Protein AF-A0AAE1YST8-F1 (afdb_monomer_lite)

Foldseek 3Di:
DDDDDDDDDDDPDDDQPPPDDLVRLLVVLLVLLLVPPDDLVVSCVVCVSCLVVDDLVSLLSNLLDPSCLQRLPSNLSVLVSNQVSPPDDHSPPPDPRSLLSNLNSCVVVVVLVSNLVNLLRRCVRCPPPPPVLVCLLPPDPPDDHDDPSRLVSNLVSCVVSVNNVSSVSSCVSPVDD

Sequence (177 aa):
MSTTTATATATAGGNPPPLLNPTELVSTITTVLKSSNTTTSALHAALSPYLPHLTPPVIHSILSSPALHHQPSAVLVFLNWAHSQSTVKSFTPLPLPPLISLLSTLISHHKFDDAKSILQSQISAEHPHHQLHRHLLHPAPPLPPPSKALLNTCIFAYCRSGWPHLAAQIFQENEAP

Secondary structure (DSSP, 8-state):
--------------PPPP---HHHHHHHHHHHHHT--S-HHHHHHHHGGGGGG--HHHHHHHHT-GGGTT-HHHHHHHHHHHHHH-SS---PSPPHHHHHHHHHHHHHTT-HHHHHHHHHHHHHHHTTT-HHHHHHHS--TTSPPPPHHHHHHHHHHHHHTT-HHHHHHHHHHHS--

Radius of gyration: 21.26 Å; chains: 1; bounding box: 59×55×66 Å

pLDDT: mean 80.89, std 16.69, range [32.69, 94.88]

Structure (mmCIF, N/CA/C/O backbone):
data_AF-A0AAE1YST8-F1
#
_entry.id   AF-A0AAE1YST8-F1
#
loop_
_atom_site.group_PDB
_atom_site.id
_atom_site.type_symbol
_atom_site.label_atom_id
_atom_site.label_alt_id
_atom_site.label_comp_id
_atom_site.label_asym_id
_atom_site.label_entity_id
_atom_site.label_seq_id
_atom_site.pdbx_PDB_ins_code
_atom_site.Cartn_x
_atom_site.Cartn_y
_atom_site.Cartn_z
_atom_site.occupancy
_atom_site.B_iso_or_equiv
_atom_site.auth_seq_id
_atom_site.auth_comp_id
_atom_site.auth_asym_id
_atom_site.auth_atom_id
_atom_site.pdbx_PDB_model_num
ATOM 1 N N . MET A 1 1 ? -41.169 32.191 50.160 1.00 38.50 1 MET A N 1
ATOM 2 C CA . MET A 1 1 ? -41.027 33.173 49.063 1.00 38.50 1 MET A CA 1
ATOM 3 C C . MET A 1 1 ? -39.532 33.448 48.953 1.00 38.50 1 MET A C 1
ATOM 5 O O . MET A 1 1 ? -38.978 33.889 49.941 1.00 38.50 1 MET A O 1
ATOM 9 N N . SER A 1 2 ? -38.773 33.078 47.930 1.00 36.38 2 SER A N 1
ATOM 10 C CA . SER A 1 2 ? -39.098 32.687 46.562 1.00 36.38 2 SER A CA 1
ATOM 11 C C . SER A 1 2 ? -38.009 31.746 46.031 1.00 36.38 2 SER A C 1
ATOM 13 O O . SER A 1 2 ? -36.845 31.841 46.405 1.00 36.38 2 SER A O 1
ATOM 15 N N . THR A 1 3 ? -38.439 30.826 45.181 1.00 37.19 3 THR A N 1
ATOM 16 C CA . THR A 1 3 ? -37.665 29.903 44.347 1.00 37.19 3 THR A CA 1
ATOM 17 C C . THR A 1 3 ? -36.977 30.632 43.193 1.00 37.19 3 THR A C 1
ATOM 19 O O . THR A 1 3 ? -37.648 31.420 42.534 1.00 37.19 3 THR A O 1
ATOM 22 N N . THR A 1 4 ? -35.737 30.264 42.855 1.00 37.00 4 THR A N 1
ATOM 23 C CA . THR A 1 4 ? -35.242 30.345 41.468 1.00 37.00 4 THR A CA 1
ATOM 24 C C . THR A 1 4 ? -34.372 29.130 41.164 1.00 37.00 4 THR A C 1
ATOM 26 O O . THR A 1 4 ? -33.235 29.014 41.611 1.00 37.00 4 THR A O 1
ATOM 29 N N . THR A 1 5 ? -34.962 28.223 40.394 1.00 38.56 5 THR A N 1
ATOM 30 C CA . THR A 1 5 ? -34.333 27.113 39.683 1.00 38.56 5 THR A CA 1
ATOM 31 C C . THR A 1 5 ? -33.654 27.669 38.433 1.00 38.56 5 THR A C 1
ATOM 33 O O . THR A 1 5 ? -34.297 28.382 37.665 1.00 38.56 5 THR A O 1
ATOM 36 N N . ALA A 1 6 ? -32.388 27.325 38.196 1.00 32.88 6 ALA A N 1
ATOM 37 C CA . ALA A 1 6 ? -31.728 27.540 36.911 1.00 32.88 6 ALA A CA 1
ATOM 38 C C . ALA A 1 6 ? -31.224 26.192 36.385 1.00 32.88 6 ALA A C 1
ATOM 40 O O . ALA A 1 6 ? -30.201 25.662 36.812 1.00 32.88 6 ALA A O 1
ATOM 41 N N . THR A 1 7 ? -32.014 25.630 35.476 1.00 33.91 7 THR A N 1
ATOM 42 C CA . THR A 1 7 ? -31.715 24.451 34.669 1.00 33.91 7 THR A CA 1
ATOM 43 C C . THR A 1 7 ? -30.655 24.824 33.635 1.00 33.91 7 THR A C 1
ATOM 45 O O . THR A 1 7 ? -30.929 25.598 32.721 1.00 33.91 7 THR A O 1
ATOM 48 N N . ALA A 1 8 ? -29.444 24.284 33.767 1.00 32.69 8 ALA A N 1
ATOM 49 C CA . ALA A 1 8 ? -28.411 24.388 32.743 1.00 32.69 8 ALA A CA 1
ATOM 50 C C . ALA A 1 8 ? -28.555 23.222 31.753 1.00 32.69 8 ALA A C 1
ATOM 52 O O . ALA A 1 8 ? -28.106 22.105 32.004 1.00 32.69 8 ALA A O 1
ATOM 53 N N . THR A 1 9 ? -29.201 23.482 30.618 1.00 34.41 9 THR A N 1
ATOM 54 C CA . THR A 1 9 ? -29.071 22.673 29.402 1.00 34.41 9 THR A CA 1
ATOM 55 C C . THR A 1 9 ? -27.647 22.813 28.867 1.00 34.41 9 THR A C 1
ATOM 57 O O . THR A 1 9 ? -27.298 23.837 28.282 1.00 34.41 9 THR A O 1
ATOM 60 N N . ALA A 1 10 ? -26.821 21.785 29.070 1.00 36.84 10 ALA A N 1
ATOM 61 C CA . ALA A 1 10 ? -25.526 21.656 28.418 1.00 36.84 10 ALA A CA 1
ATOM 62 C C . ALA A 1 10 ? -25.741 21.223 26.960 1.00 36.84 10 ALA A C 1
ATOM 64 O O . ALA A 1 10 ? -25.980 20.057 26.650 1.00 36.84 10 ALA A O 1
ATOM 65 N N . THR A 1 11 ? -25.694 22.204 26.066 1.00 36.16 11 THR A N 1
ATOM 66 C CA . THR A 1 11 ? -25.514 22.034 24.625 1.00 36.16 11 THR A CA 1
ATOM 67 C C . THR A 1 11 ? -24.257 21.218 24.338 1.00 36.16 11 THR A C 1
ATOM 69 O O . THR A 1 11 ? -23.167 21.566 24.789 1.00 36.16 11 THR A O 1
ATOM 72 N N . ALA A 1 12 ? -24.424 20.155 23.550 1.00 44.69 12 ALA A N 1
ATOM 73 C CA . ALA A 1 12 ? -23.363 19.380 22.924 1.00 44.69 12 ALA A CA 1
ATOM 74 C C . ALA A 1 12 ? -22.528 20.281 21.992 1.00 44.69 12 ALA A C 1
ATOM 76 O O . ALA A 1 12 ? -22.846 20.460 20.820 1.00 44.69 12 ALA A O 1
ATOM 77 N N . GLY A 1 13 ? -21.486 20.894 22.548 1.00 34.53 13 GLY A N 1
ATOM 78 C CA . GLY A 1 13 ? -20.429 21.603 21.833 1.00 34.53 13 GLY A CA 1
ATOM 79 C C . GLY A 1 13 ? -19.165 20.752 21.847 1.00 34.53 13 GLY A C 1
ATOM 80 O O . GLY A 1 13 ? -18.804 20.210 22.889 1.00 34.53 13 GLY A O 1
ATOM 81 N N . GLY A 1 14 ? -18.545 20.601 20.675 1.00 40.12 14 GLY A N 1
ATOM 82 C CA . GLY A 1 14 ? -17.414 19.716 20.412 1.00 40.12 14 GLY A CA 1
ATOM 83 C C . GLY A 1 14 ? -16.337 19.760 21.490 1.00 40.12 14 GLY A C 1
ATOM 84 O O . GLY A 1 14 ? -15.683 20.778 21.702 1.00 40.12 14 GLY A O 1
ATOM 85 N N . ASN A 1 15 ? -16.143 18.617 22.140 1.00 36.94 15 ASN A N 1
ATOM 86 C CA . ASN A 1 15 ? -14.981 18.393 22.974 1.00 36.94 15 ASN A CA 1
ATOM 87 C C . ASN A 1 15 ? -13.758 18.343 22.037 1.00 36.94 15 ASN A C 1
ATOM 89 O O . ASN A 1 15 ? -13.780 17.539 21.096 1.00 36.94 15 ASN A O 1
ATOM 93 N N . PRO A 1 16 ? -12.708 19.165 22.225 1.00 45.91 16 PRO A N 1
ATOM 94 C CA . PRO A 1 16 ? -11.439 18.895 21.559 1.00 45.91 16 PRO A CA 1
ATOM 95 C C . PRO A 1 16 ? -11.005 17.477 21.960 1.00 45.91 16 PRO A C 1
ATOM 97 O O . PRO A 1 16 ? -11.236 17.085 23.113 1.00 45.91 16 PRO A O 1
ATOM 100 N N . PRO A 1 17 ? -10.440 16.665 21.046 1.00 58.25 17 PRO A N 1
ATOM 101 C CA . PRO A 1 17 ? -9.939 15.365 21.451 1.00 58.25 17 PRO A CA 1
ATOM 102 C C . PRO A 1 17 ? -8.949 15.571 22.609 1.00 58.25 17 PRO A C 1
ATOM 104 O O . PRO A 1 17 ? -8.179 16.538 22.586 1.00 58.25 17 PRO A O 1
ATOM 107 N N . PRO A 1 18 ? -8.987 14.713 23.646 1.00 55.88 18 PRO A N 1
ATOM 108 C CA . PRO A 1 18 ? -7.998 14.762 24.715 1.00 55.88 18 PRO A CA 1
ATOM 109 C C . PRO A 1 18 ? -6.594 14.710 24.100 1.00 55.88 18 PRO A C 1
ATOM 111 O O . PRO A 1 18 ? -6.422 14.183 23.002 1.00 55.88 18 PRO A O 1
ATOM 114 N N . LEU A 1 19 ? -5.597 15.270 24.790 1.00 54.06 19 LEU A N 1
ATOM 115 C CA . LEU A 1 19 ? -4.180 15.128 24.441 1.00 54.06 19 LEU A CA 1
ATOM 116 C C . LEU A 1 19 ? -3.819 13.633 24.439 1.00 54.06 19 LEU A C 1
ATOM 118 O O . LEU A 1 19 ? -3.373 13.091 25.445 1.00 54.06 19 LEU A O 1
ATOM 122 N N . LEU A 1 20 ? -4.094 12.951 23.330 1.00 61.69 20 LEU A N 1
ATOM 123 C CA . LEU A 1 20 ? -3.863 11.526 23.168 1.00 61.69 20 LEU A CA 1
ATOM 124 C C . LEU A 1 20 ? -2.370 11.320 22.964 1.00 61.69 20 LEU A C 1
ATOM 126 O O . LEU A 1 20 ? -1.755 11.947 22.094 1.00 61.69 20 LEU A O 1
ATOM 130 N N . ASN A 1 21 ? -1.791 10.406 23.736 1.00 79.19 21 ASN A N 1
ATOM 131 C CA . ASN A 1 21 ? -0.443 9.942 23.453 1.00 79.19 21 ASN A CA 1
ATOM 132 C C . ASN A 1 21 ? -0.413 9.320 22.039 1.00 79.19 21 ASN A C 1
ATOM 134 O O . ASN A 1 21 ? -1.422 8.756 21.602 1.00 79.19 21 ASN A O 1
ATOM 138 N N . PRO A 1 22 ? 0.721 9.352 21.310 1.00 80.06 22 PRO A N 1
ATOM 139 C CA . PRO A 1 22 ? 0.800 8.836 19.938 1.00 80.06 22 PRO A CA 1
ATOM 140 C C . PRO A 1 22 ? 0.261 7.406 19.787 1.00 80.06 22 PRO A C 1
ATOM 142 O O . PRO A 1 22 ? -0.420 7.098 18.814 1.00 80.06 22 PRO A O 1
ATOM 145 N N . THR A 1 23 ? 0.497 6.542 20.776 1.00 83.69 23 THR A N 1
ATOM 146 C CA . THR A 1 23 ? 0.007 5.156 20.795 1.00 83.69 23 THR A CA 1
ATOM 147 C C . THR A 1 23 ? -1.516 5.068 20.918 1.00 83.69 23 THR A C 1
ATOM 149 O O . THR A 1 23 ?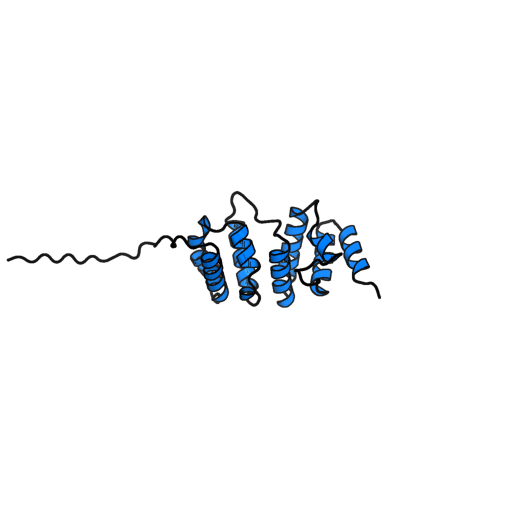 -2.155 4.278 20.223 1.00 83.69 23 THR A O 1
ATOM 152 N N . GLU A 1 24 ? -2.116 5.897 21.773 1.00 85.56 24 GLU A N 1
ATOM 153 C CA . GLU A 1 24 ? -3.571 5.954 21.962 1.00 85.56 24 GLU A CA 1
ATOM 154 C C . GLU A 1 24 ? -4.253 6.532 20.723 1.00 85.56 24 GLU A C 1
ATOM 156 O O . GLU A 1 24 ? -5.300 6.039 20.301 1.00 85.56 24 GLU A O 1
ATOM 161 N N . LEU A 1 25 ? -3.618 7.518 20.085 1.00 87.31 25 LEU A N 1
ATOM 162 C CA . LEU A 1 25 ? -4.064 8.088 18.820 1.00 87.31 25 LEU A CA 1
ATOM 163 C C . LEU A 1 25 ? -4.068 7.037 17.700 1.00 87.31 25 LEU A C 1
ATOM 165 O O . LEU A 1 25 ? -5.086 6.863 17.030 1.00 87.31 25 LEU A O 1
ATOM 169 N N . VAL A 1 26 ? -2.969 6.290 17.535 1.00 87.81 26 VAL A N 1
ATOM 170 C CA . VAL A 1 26 ? -2.876 5.193 16.553 1.00 87.81 26 VAL A CA 1
ATOM 171 C C . VAL A 1 26 ? -3.953 4.141 16.817 1.00 87.81 26 VAL A C 1
ATOM 173 O O . VAL A 1 26 ? -4.635 3.730 15.878 1.00 87.81 26 VAL A O 1
ATOM 176 N N . SER A 1 27 ? -4.150 3.730 18.074 1.00 87.69 27 SER A N 1
ATOM 177 C CA . SER A 1 27 ? -5.169 2.740 18.452 1.00 87.69 27 SER A CA 1
ATOM 178 C C . SER A 1 27 ? -6.590 3.225 18.149 1.00 87.69 27 SER A C 1
ATOM 180 O O . SER A 1 27 ? -7.393 2.498 17.556 1.00 87.69 27 SER A O 1
ATOM 182 N N . THR A 1 28 ? -6.882 4.485 18.477 1.00 89.00 28 THR A N 1
ATOM 183 C CA . THR A 1 28 ? -8.191 5.106 18.242 1.00 89.00 28 THR A CA 1
ATOM 184 C C . THR A 1 28 ? -8.490 5.184 16.750 1.00 89.00 28 THR A C 1
ATOM 186 O O . THR A 1 28 ? -9.519 4.676 16.303 1.00 89.00 28 THR A O 1
ATOM 189 N N . ILE A 1 29 ? -7.564 5.728 15.954 1.00 88.06 29 ILE A N 1
ATOM 190 C CA . ILE A 1 29 ? -7.734 5.840 14.499 1.00 88.06 29 ILE A CA 1
ATOM 191 C C . ILE A 1 29 ? -7.834 4.452 13.860 1.00 88.06 29 ILE A C 1
ATOM 193 O O . ILE A 1 29 ? -8.712 4.219 13.036 1.00 88.06 29 ILE A O 1
ATOM 197 N N . THR A 1 30 ? -7.005 3.497 14.284 1.00 88.44 30 THR A N 1
ATOM 198 C CA . THR A 1 30 ? -7.082 2.106 13.809 1.00 88.44 30 THR A CA 1
ATOM 199 C C . THR A 1 30 ? -8.457 1.500 14.095 1.00 88.44 30 THR A C 1
ATOM 201 O O . THR A 1 30 ? -9.026 0.829 13.238 1.00 88.44 30 THR A O 1
ATOM 204 N N . THR A 1 31 ? -9.026 1.756 15.274 1.00 88.56 31 THR A N 1
ATOM 205 C CA . THR A 1 31 ? -10.358 1.259 15.652 1.00 88.56 31 THR A CA 1
ATOM 206 C C . THR A 1 31 ? -11.456 1.886 14.794 1.00 88.56 31 THR A C 1
ATOM 208 O O . THR A 1 31 ? -12.321 1.162 14.297 1.00 88.56 31 THR A O 1
ATOM 211 N N . VAL A 1 32 ? -11.380 3.198 14.546 1.00 87.81 32 VAL A N 1
ATOM 212 C CA . VAL A 1 32 ? -12.288 3.903 13.627 1.00 87.81 32 VAL A CA 1
ATOM 213 C C . VAL A 1 32 ? -12.213 3.287 12.228 1.00 87.81 32 VAL A C 1
ATOM 215 O O . VAL A 1 32 ? -13.246 2.937 11.662 1.00 87.81 32 VAL A O 1
ATOM 218 N N . LEU A 1 33 ? -11.004 3.059 11.705 1.00 87.12 33 LEU A N 1
ATOM 219 C CA . LEU A 1 33 ? -10.801 2.454 10.385 1.00 87.12 33 LEU A CA 1
ATOM 220 C C . LEU A 1 33 ? -11.319 1.012 10.311 1.00 87.12 33 LEU A C 1
ATOM 222 O O . LEU A 1 33 ? -11.916 0.637 9.303 1.00 87.12 33 LEU A O 1
ATOM 226 N N . LYS A 1 34 ? -11.168 0.214 11.373 1.00 85.50 34 LYS A N 1
ATOM 227 C CA . LYS A 1 34 ? -11.693 -1.162 11.432 1.00 85.50 34 LYS A CA 1
ATOM 228 C C . LYS A 1 34 ? -13.211 -1.241 11.463 1.00 85.50 34 LYS A C 1
ATOM 230 O O . LYS A 1 34 ? -13.768 -2.193 10.925 1.00 85.50 34 LYS A O 1
ATOM 235 N N . SER A 1 35 ? -13.872 -0.278 12.101 1.00 79.19 35 SER A N 1
ATOM 236 C CA . SER A 1 35 ? -15.333 -0.269 12.224 1.00 79.19 35 SER A CA 1
ATOM 237 C C . SER A 1 35 ? -16.046 0.155 10.931 1.00 79.19 35 SER A C 1
ATOM 239 O O . SER A 1 35 ? -17.274 0.248 10.914 1.00 79.19 35 SER A O 1
ATOM 241 N N . SER A 1 36 ? -15.299 0.442 9.861 1.00 63.19 36 SER A N 1
ATOM 242 C CA . SER A 1 36 ? -15.805 1.077 8.646 1.00 63.19 36 SER A CA 1
ATOM 243 C C . SER A 1 36 ? -16.653 0.124 7.795 1.00 63.19 36 SER A C 1
ATOM 245 O O . SER A 1 36 ? -16.198 -0.418 6.793 1.00 63.19 36 SER A O 1
ATOM 247 N N . ASN A 1 37 ? -17.926 -0.026 8.151 1.00 60.25 37 ASN A N 1
ATOM 248 C CA . ASN A 1 37 ? -19.001 -0.276 7.182 1.00 60.25 37 ASN A CA 1
ATOM 249 C C . ASN A 1 37 ? -19.562 1.047 6.610 1.00 60.25 37 ASN A C 1
ATOM 251 O O . ASN A 1 37 ? -20.596 1.064 5.945 1.00 60.25 37 ASN A O 1
ATOM 255 N N . THR A 1 38 ? -18.904 2.163 6.931 1.00 58.53 38 THR A N 1
ATOM 256 C CA . THR A 1 38 ? -19.389 3.530 6.780 1.00 58.53 38 THR A CA 1
ATOM 257 C C . THR A 1 38 ? -18.916 4.156 5.468 1.00 58.53 38 THR A C 1
ATOM 259 O O . THR A 1 38 ? -17.878 3.803 4.909 1.00 58.53 38 THR A O 1
ATOM 262 N N . THR A 1 39 ? -19.700 5.098 4.944 1.00 75.25 39 THR A N 1
ATOM 263 C CA . THR A 1 39 ? -19.371 5.843 3.721 1.00 75.25 39 THR A CA 1
ATOM 264 C C . THR A 1 39 ? -18.109 6.696 3.910 1.00 75.25 39 THR A C 1
ATOM 266 O O . THR A 1 39 ? -17.783 7.116 5.022 1.00 75.25 39 THR A O 1
ATOM 269 N N . THR A 1 40 ? -17.409 7.010 2.814 1.00 81.31 40 THR A N 1
ATOM 270 C CA . THR A 1 40 ? -16.180 7.833 2.820 1.00 81.31 40 THR A CA 1
ATOM 271 C C . THR A 1 40 ? -16.351 9.160 3.565 1.00 81.3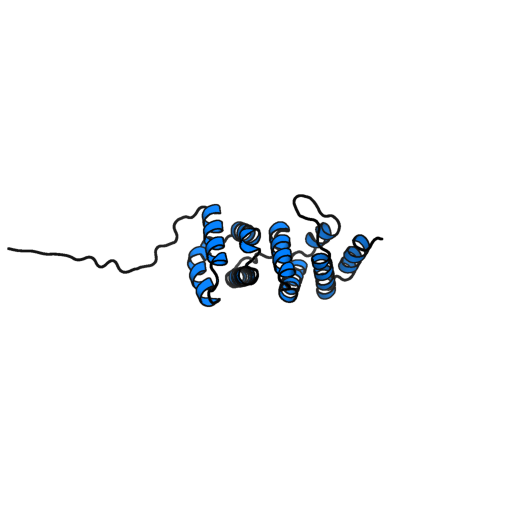1 40 THR A C 1
ATOM 273 O O . THR A 1 40 ? -15.478 9.563 4.328 1.00 81.31 40 THR A O 1
ATOM 276 N N . SER A 1 41 ? -17.506 9.812 3.406 1.00 80.94 41 SER A N 1
ATOM 277 C CA . SER A 1 41 ? -17.833 11.071 4.083 1.00 80.94 41 SER A CA 1
ATOM 278 C C . SER A 1 41 ? -17.911 10.928 5.608 1.00 80.94 41 SER A C 1
ATOM 280 O O . SER A 1 41 ? -17.339 11.749 6.326 1.00 80.94 41 SER A O 1
ATOM 282 N N . ALA A 1 42 ? -18.553 9.868 6.111 1.00 82.88 42 ALA A N 1
ATOM 283 C CA . ALA A 1 42 ? -18.654 9.617 7.548 1.00 82.88 42 ALA A CA 1
ATOM 284 C C . ALA A 1 42 ? -17.280 9.310 8.164 1.00 82.88 42 ALA A C 1
ATOM 286 O O . ALA A 1 42 ? -16.967 9.781 9.257 1.00 82.88 42 ALA A O 1
ATOM 287 N N . LEU A 1 43 ? -16.437 8.577 7.430 1.00 85.12 43 LEU A N 1
ATOM 288 C CA . LEU A 1 43 ? -15.067 8.276 7.836 1.00 85.12 43 LEU A CA 1
ATOM 289 C C . LEU A 1 43 ? -14.234 9.568 7.939 1.00 85.12 43 LEU A C 1
ATOM 291 O O . LEU A 1 43 ? -13.590 9.804 8.959 1.00 85.12 43 LEU A O 1
ATOM 295 N N . HIS A 1 44 ? -14.306 10.460 6.947 1.00 86.75 44 HIS A N 1
ATOM 296 C CA . HIS A 1 44 ? -13.602 11.749 6.999 1.00 86.75 44 HIS A CA 1
ATOM 297 C C . HIS A 1 44 ? -14.070 12.625 8.170 1.00 86.75 44 HIS A C 1
ATOM 299 O O . HIS A 1 44 ? -13.239 13.228 8.848 1.00 86.75 44 HIS A O 1
ATOM 305 N N . ALA A 1 45 ? -15.379 12.672 8.441 1.00 85.50 45 ALA A N 1
ATOM 306 C CA . ALA A 1 45 ? -15.924 13.417 9.576 1.00 85.50 45 ALA A CA 1
ATOM 307 C C . ALA A 1 45 ? -15.407 12.875 10.920 1.00 85.50 45 ALA A C 1
ATOM 309 O O . ALA A 1 45 ? -15.053 13.659 11.798 1.00 85.50 45 ALA A O 1
ATOM 310 N N . ALA A 1 46 ? -15.293 11.549 11.057 1.00 86.44 46 ALA A N 1
ATOM 311 C CA . ALA A 1 46 ? -14.728 10.912 12.246 1.00 86.44 46 ALA A CA 1
ATOM 312 C C . ALA A 1 46 ? -13.218 11.166 12.406 1.00 86.44 46 ALA A C 1
ATOM 314 O O . ALA A 1 46 ? -12.728 11.232 13.531 1.00 86.44 46 ALA A O 1
ATOM 315 N N . LEU A 1 47 ? -12.475 11.322 11.304 1.00 86.50 47 LEU A N 1
ATOM 316 C CA . LEU A 1 47 ? -11.030 11.575 11.332 1.00 86.50 47 LEU A CA 1
ATOM 317 C C . LEU A 1 47 ? -10.651 13.053 11.482 1.00 86.50 47 LEU A C 1
ATOM 319 O O . LEU A 1 47 ? -9.571 13.356 11.990 1.00 86.50 47 LEU A O 1
ATOM 323 N N . SER A 1 48 ? -11.528 13.971 11.070 1.00 87.00 48 SER A N 1
ATOM 324 C CA . SER A 1 48 ? -11.282 15.418 11.089 1.00 87.00 48 SER A CA 1
ATOM 325 C C . SER A 1 48 ? -10.792 15.969 12.439 1.00 87.00 48 SER A C 1
ATOM 327 O O . SER A 1 48 ? -9.891 16.808 12.417 1.00 87.00 48 SER A O 1
ATOM 329 N N . PRO A 1 49 ? -11.301 15.527 13.609 1.00 86.75 49 PRO A N 1
ATOM 330 C CA . PRO A 1 49 ? -10.820 16.014 14.903 1.00 86.75 49 PRO A CA 1
ATOM 331 C C . PRO A 1 49 ? -9.350 15.674 15.177 1.00 86.75 49 PRO A C 1
ATOM 333 O O . PRO A 1 49 ? -8.678 16.396 15.906 1.00 86.75 49 PRO A O 1
ATOM 336 N N . TYR A 1 50 ? -8.834 14.593 14.588 1.00 85.75 50 TYR A N 1
ATOM 337 C CA . TYR A 1 50 ? -7.465 14.120 14.807 1.00 85.75 50 TYR A CA 1
ATOM 338 C C . TYR A 1 50 ? -6.444 14.762 13.864 1.00 85.75 50 TYR A C 1
ATOM 340 O O . TYR A 1 50 ? -5.242 14.566 14.043 1.00 85.75 50 TYR A O 1
ATOM 348 N N . LEU A 1 51 ? -6.904 15.551 12.887 1.00 84.94 51 LEU A N 1
ATOM 349 C CA . LEU A 1 51 ? -6.065 16.193 11.881 1.00 84.94 51 LEU A CA 1
ATOM 350 C C . LEU A 1 51 ? -4.841 16.951 12.438 1.00 84.94 51 LEU A C 1
ATOM 352 O O . LEU A 1 51 ? -3.744 16.703 11.938 1.00 84.94 51 LEU A O 1
ATOM 356 N N . PRO A 1 52 ? -4.949 17.804 13.479 1.00 84.00 52 PRO A N 1
ATOM 357 C CA . PRO A 1 52 ? -3.785 18.524 14.010 1.00 84.00 52 PRO A CA 1
ATOM 358 C C . PRO A 1 52 ? -2.716 17.610 14.633 1.00 84.00 52 PRO A C 1
ATOM 360 O O . PRO A 1 52 ? -1.578 18.037 14.820 1.00 84.00 52 PRO A O 1
ATOM 363 N N . HIS A 1 53 ? -3.055 16.357 14.943 1.00 82.62 53 HIS A N 1
ATOM 364 C CA . HIS A 1 53 ? -2.152 15.388 15.567 1.00 82.62 53 HIS A CA 1
ATOM 365 C C . HIS A 1 53 ? -1.609 14.342 14.578 1.00 82.62 53 HIS A C 1
ATOM 367 O O . HIS A 1 53 ? -0.770 13.513 14.946 1.00 82.62 53 HIS A O 1
ATOM 373 N N . LEU A 1 54 ? -2.042 14.382 13.312 1.00 83.50 54 LEU A N 1
ATOM 374 C CA . LEU A 1 54 ? -1.585 13.477 12.258 1.00 83.50 54 LEU A CA 1
ATOM 375 C C . LEU A 1 54 ? -0.214 13.889 11.725 1.00 83.50 54 LEU A C 1
ATOM 377 O O . LEU A 1 54 ? -0.063 14.516 10.679 1.00 83.50 54 LEU A O 1
ATOM 381 N N . THR A 1 55 ? 0.814 13.500 12.467 1.00 85.44 55 THR A N 1
ATOM 382 C CA . THR A 1 55 ? 2.209 13.636 12.044 1.00 85.44 55 THR A CA 1
ATOM 383 C C . THR A 1 55 ? 2.635 12.446 11.166 1.00 85.44 55 THR A C 1
ATOM 385 O O . THR A 1 55 ? 2.052 11.362 11.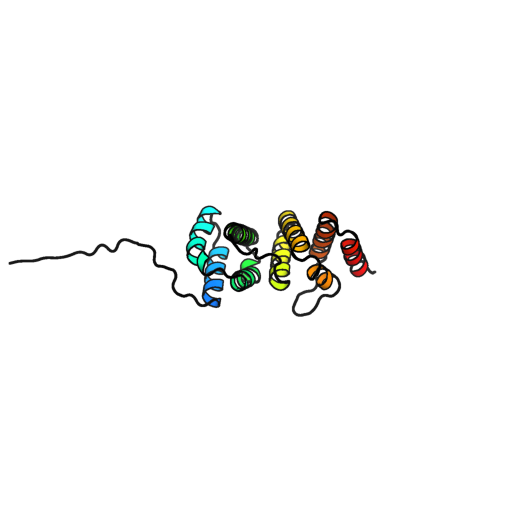281 1.00 85.44 55 THR A O 1
ATOM 388 N N . PRO A 1 56 ? 3.684 12.583 10.324 1.00 84.44 56 PRO A N 1
ATOM 389 C CA . PRO A 1 56 ? 4.203 11.469 9.525 1.00 84.44 56 PRO A CA 1
ATOM 390 C C . PRO A 1 56 ? 4.430 10.157 10.307 1.00 84.44 56 PRO A C 1
ATOM 392 O O . PRO A 1 56 ? 3.944 9.119 9.862 1.00 84.44 56 PRO A O 1
ATOM 395 N N . PRO A 1 57 ? 5.097 10.143 11.486 1.00 84.62 57 PRO A N 1
ATOM 396 C CA . PRO A 1 57 ? 5.323 8.894 12.218 1.00 84.62 57 PRO A CA 1
ATOM 397 C C . PRO A 1 57 ? 4.026 8.240 12.712 1.00 84.62 57 PRO A C 1
ATOM 399 O O . PRO A 1 57 ? 3.943 7.011 12.748 1.00 84.62 57 PRO A O 1
ATOM 402 N N . VAL A 1 58 ? 2.997 9.028 13.044 1.00 87.19 58 VAL A N 1
ATOM 403 C CA . VAL A 1 58 ? 1.678 8.502 13.430 1.00 87.19 58 VAL A CA 1
ATOM 404 C C . VAL A 1 58 ? 1.013 7.824 12.234 1.00 87.19 58 VAL A C 1
ATOM 406 O O . VAL A 1 58 ? 0.558 6.688 12.354 1.00 87.19 58 VAL A O 1
ATOM 409 N N . ILE A 1 59 ? 1.031 8.464 11.062 1.00 87.44 59 ILE A N 1
ATOM 410 C CA . ILE A 1 59 ? 0.495 7.890 9.818 1.00 87.44 59 ILE A CA 1
ATOM 411 C C . ILE A 1 59 ? 1.222 6.586 9.473 1.00 87.44 59 ILE A C 1
ATOM 413 O O . ILE A 1 59 ? 0.575 5.572 9.222 1.00 87.44 59 ILE A O 1
ATOM 417 N N . HIS A 1 60 ? 2.556 6.572 9.527 1.00 88.94 60 HIS A N 1
ATOM 418 C CA . HIS A 1 60 ? 3.350 5.367 9.263 1.00 88.94 60 HIS A CA 1
ATOM 419 C C . HIS A 1 60 ? 3.002 4.224 10.226 1.00 88.94 60 HIS A C 1
ATOM 421 O O . HIS A 1 60 ? 2.929 3.066 9.811 1.00 88.94 60 HIS A O 1
ATOM 427 N N . SER A 1 61 ? 2.748 4.550 11.495 1.00 88.75 61 SER A N 1
ATOM 428 C CA . SER A 1 61 ? 2.353 3.574 12.515 1.00 88.75 61 SER A CA 1
ATOM 429 C C . SER A 1 61 ? 0.957 3.006 12.248 1.00 88.75 61 SER A C 1
ATOM 431 O O . SER A 1 61 ? 0.759 1.800 12.368 1.00 88.75 61 SER A O 1
ATOM 433 N N . ILE A 1 62 ? 0.006 3.845 11.818 1.00 89.12 62 ILE A N 1
ATOM 434 C CA . ILE A 1 62 ? -1.344 3.412 11.424 1.00 89.12 62 ILE A CA 1
ATOM 435 C C . ILE A 1 62 ? -1.266 2.480 10.209 1.00 89.12 62 ILE A C 1
ATOM 437 O O . ILE A 1 62 ? -1.815 1.385 10.250 1.00 89.12 62 ILE A O 1
ATOM 441 N N . LEU A 1 63 ? -0.535 2.860 9.154 1.00 86.94 63 LEU A N 1
ATOM 442 C CA . LEU A 1 63 ? -0.407 2.059 7.925 1.00 86.94 63 LEU A CA 1
ATOM 443 C C . LEU A 1 63 ? 0.338 0.728 8.136 1.00 86.94 63 LEU A C 1
ATOM 445 O O . LEU A 1 63 ? 0.081 -0.251 7.435 1.00 86.94 63 LEU A O 1
ATOM 449 N N . SER A 1 64 ? 1.247 0.678 9.111 1.00 85.88 64 SER A N 1
ATOM 450 C CA . SER A 1 64 ? 1.956 -0.552 9.493 1.00 85.88 64 SER A CA 1
ATOM 451 C C . SER A 1 64 ? 1.147 -1.437 10.448 1.00 85.88 64 SER A C 1
ATOM 453 O O . SER A 1 64 ? 1.605 -2.522 10.801 1.00 85.88 64 SER A O 1
ATOM 455 N N . SER A 1 65 ? -0.030 -0.991 10.899 1.00 87.19 65 SER A N 1
ATOM 456 C CA . SER A 1 65 ? -0.830 -1.723 11.876 1.00 87.19 65 SER A CA 1
ATOM 457 C C . SER A 1 65 ? -1.400 -3.008 11.262 1.00 87.19 65 SER A C 1
ATOM 459 O O . SER A 1 65 ? -2.191 -2.936 10.315 1.00 87.19 65 SER A O 1
ATOM 461 N N . PRO A 1 66 ? -1.092 -4.195 11.822 1.00 83.06 66 PRO A N 1
ATOM 462 C CA . PRO A 1 66 ? -1.619 -5.464 11.313 1.00 83.06 66 PRO A CA 1
ATOM 463 C C . PRO A 1 66 ? -3.144 -5.546 11.451 1.00 83.06 66 PRO A C 1
ATOM 465 O O . PRO A 1 66 ? -3.814 -6.278 10.729 1.00 83.06 66 PRO A O 1
ATOM 468 N N . ALA A 1 67 ? -3.726 -4.743 12.346 1.00 83.94 67 ALA A N 1
ATOM 469 C CA . ALA A 1 67 ? -5.162 -4.706 12.566 1.00 83.94 67 ALA A CA 1
ATOM 470 C C . ALA A 1 67 ? -5.951 -4.165 11.355 1.00 83.94 67 ALA A C 1
ATOM 472 O O . ALA A 1 67 ? -7.170 -4.342 11.308 1.00 83.94 67 ALA A O 1
ATOM 473 N N . LEU A 1 68 ? -5.272 -3.526 10.393 1.00 83.75 68 LEU A N 1
ATOM 474 C CA . LEU A 1 68 ? -5.859 -2.984 9.166 1.00 83.75 68 LEU A CA 1
ATOM 475 C C . LEU A 1 68 ? -5.662 -3.876 7.932 1.00 83.75 68 LEU A C 1
ATOM 477 O O . LEU A 1 68 ? -6.201 -3.556 6.873 1.00 83.75 68 LEU A O 1
ATOM 481 N N . HIS A 1 69 ? -4.963 -5.011 8.053 1.00 83.69 69 HIS A N 1
ATOM 482 C CA . HIS A 1 69 ? -4.705 -5.924 6.927 1.00 83.69 69 HIS A CA 1
ATOM 483 C C . HIS A 1 69 ? -5.978 -6.452 6.259 1.00 83.69 69 HIS A C 1
ATOM 485 O O . HIS A 1 69 ? -5.971 -6.719 5.067 1.00 83.69 69 HIS A O 1
ATOM 491 N N . HIS A 1 70 ? -7.087 -6.555 6.993 1.00 84.50 70 HIS A N 1
ATOM 492 C CA . HIS A 1 70 ? -8.372 -7.008 6.448 1.00 84.50 70 HIS A CA 1
ATOM 493 C C . HIS A 1 70 ? -9.260 -5.876 5.909 1.00 84.50 70 HIS A C 1
ATOM 495 O O . HIS A 1 70 ? -10.385 -6.133 5.483 1.00 84.50 70 HIS A O 1
ATOM 501 N N . GLN A 1 71 ? -8.799 -4.623 5.957 1.00 86.00 71 GLN A N 1
ATOM 502 C CA . GLN A 1 71 ? -9.589 -3.437 5.606 1.00 86.00 71 GLN A CA 1
ATOM 503 C C . GLN A 1 71 ? -8.880 -2.572 4.548 1.00 86.00 71 GLN A C 1
ATOM 505 O O . GLN A 1 71 ? -8.670 -1.375 4.760 1.00 86.00 71 GLN A O 1
ATOM 510 N N . PRO A 1 72 ? -8.525 -3.136 3.377 1.00 85.75 72 PRO A N 1
ATOM 511 C CA . PRO A 1 72 ? -7.701 -2.446 2.384 1.00 85.75 72 PRO A CA 1
ATOM 512 C C . PRO A 1 72 ? -8.353 -1.154 1.870 1.00 85.75 72 PRO A C 1
ATOM 514 O O . PRO A 1 72 ? -7.678 -0.148 1.678 1.00 85.75 72 PRO A O 1
ATOM 517 N N . SER A 1 73 ? -9.677 -1.145 1.686 1.00 87.38 73 SER A N 1
ATOM 518 C CA . SER A 1 73 ? -10.413 0.035 1.219 1.00 87.38 73 SER A CA 1
ATOM 519 C C . SER A 1 73 ? -10.401 1.169 2.246 1.00 87.38 73 SER A C 1
ATOM 521 O O . SER A 1 73 ? -10.197 2.318 1.867 1.00 87.38 73 SER A O 1
ATOM 523 N N . ALA A 1 74 ? -10.569 0.864 3.538 1.00 87.88 74 ALA A N 1
ATOM 524 C CA . ALA A 1 74 ? -10.522 1.875 4.596 1.00 87.88 74 ALA A CA 1
ATOM 525 C C . ALA A 1 74 ? -9.123 2.497 4.708 1.00 87.88 74 ALA A C 1
ATOM 527 O O . ALA A 1 74 ? -8.996 3.712 4.848 1.00 87.88 74 ALA A O 1
ATOM 528 N N . VAL A 1 75 ? -8.075 1.678 4.566 1.00 88.69 75 VAL A N 1
ATOM 529 C CA . VAL A 1 75 ? -6.680 2.144 4.543 1.00 88.69 75 VAL A CA 1
ATOM 530 C C . VAL A 1 75 ? -6.418 3.068 3.353 1.00 88.69 75 VAL A C 1
ATOM 532 O O . VAL A 1 75 ? -5.793 4.112 3.524 1.00 88.69 75 VAL A O 1
ATOM 535 N N . LEU A 1 76 ? -6.923 2.734 2.161 1.00 87.94 76 LEU A N 1
ATOM 536 C CA . LEU A 1 76 ? -6.795 3.595 0.979 1.00 87.94 76 LEU A CA 1
ATOM 537 C C . LEU A 1 76 ? -7.530 4.926 1.142 1.00 87.94 76 LEU A C 1
ATOM 539 O O . LEU A 1 76 ? -6.979 5.972 0.806 1.00 87.94 76 LEU A O 1
ATOM 543 N N . VAL A 1 77 ? -8.757 4.898 1.669 1.00 88.88 77 VAL A N 1
ATOM 544 C CA . VAL A 1 77 ? -9.531 6.117 1.949 1.00 88.88 77 VAL A CA 1
ATOM 545 C C . VAL A 1 77 ? -8.780 6.996 2.943 1.00 88.88 77 VAL A C 1
ATOM 547 O O . VAL A 1 77 ? -8.615 8.186 2.690 1.00 88.88 77 VAL A O 1
ATOM 550 N N . PHE A 1 78 ? -8.257 6.407 4.020 1.00 89.19 78 PHE A N 1
ATOM 551 C CA . PHE A 1 78 ? -7.425 7.112 4.991 1.00 89.19 78 PHE A CA 1
ATOM 552 C C . PHE A 1 78 ? -6.185 7.738 4.351 1.00 89.19 78 PHE A C 1
ATOM 554 O O . PHE A 1 78 ? -5.928 8.919 4.571 1.00 89.19 78 PHE A O 1
ATOM 561 N N . LEU A 1 79 ? -5.439 6.979 3.545 1.00 87.50 79 LEU A N 1
ATOM 562 C CA . LEU A 1 79 ? -4.225 7.463 2.887 1.00 87.50 79 LEU A CA 1
ATOM 563 C C . LEU A 1 79 ? -4.528 8.625 1.931 1.00 87.50 79 LEU A C 1
ATOM 565 O O . LEU A 1 79 ? -3.871 9.662 1.993 1.00 87.50 79 LEU A O 1
ATOM 569 N N . ASN A 1 80 ? -5.552 8.483 1.088 1.00 87.69 80 ASN A N 1
ATOM 570 C CA . ASN A 1 80 ? -5.965 9.525 0.147 1.00 87.69 80 ASN A CA 1
ATOM 571 C C . ASN A 1 80 ? -6.465 10.778 0.868 1.00 87.69 80 ASN A C 1
ATOM 573 O O . ASN A 1 80 ? -6.156 11.901 0.460 1.00 87.69 80 ASN A O 1
ATOM 577 N N . TRP A 1 81 ? -7.213 10.596 1.955 1.00 86.62 81 TRP A N 1
ATOM 578 C CA . TRP A 1 81 ? -7.647 11.695 2.802 1.00 86.62 81 TRP A CA 1
ATOM 579 C C . TRP A 1 81 ? -6.449 12.399 3.444 1.00 86.62 81 TRP A C 1
ATOM 581 O O . TRP A 1 81 ? -6.319 13.610 3.289 1.00 86.62 81 TRP A O 1
ATOM 591 N N . ALA A 1 82 ? -5.526 11.661 4.066 1.00 85.25 82 ALA A N 1
ATOM 592 C CA . ALA A 1 82 ? -4.323 12.216 4.683 1.00 85.25 82 ALA A CA 1
ATOM 593 C C . ALA A 1 82 ? -3.451 12.980 3.671 1.00 85.25 82 ALA A C 1
ATOM 595 O O . ALA A 1 82 ? -2.946 14.058 3.983 1.00 85.25 82 ALA A O 1
ATOM 596 N N . HIS A 1 83 ? -3.328 12.473 2.440 1.00 83.44 83 HIS A N 1
ATOM 597 C CA . HIS A 1 83 ? -2.671 13.191 1.345 1.00 83.44 83 HIS A CA 1
ATOM 598 C C . HIS A 1 83 ? -3.408 14.482 0.972 1.00 83.44 83 HIS A C 1
ATOM 600 O O . HIS A 1 83 ? -2.772 15.521 0.834 1.00 83.44 83 HIS A O 1
ATOM 606 N N . SER A 1 84 ? -4.739 14.442 0.865 1.00 83.44 84 SER A N 1
ATOM 607 C CA . SER A 1 84 ? -5.554 15.611 0.496 1.00 83.44 84 SER A CA 1
ATOM 608 C C . SER A 1 84 ? -5.515 16.725 1.544 1.00 83.44 84 SER A C 1
ATOM 610 O O . SER A 1 84 ? -5.681 17.892 1.205 1.00 83.44 84 SER A O 1
ATOM 612 N N . GLN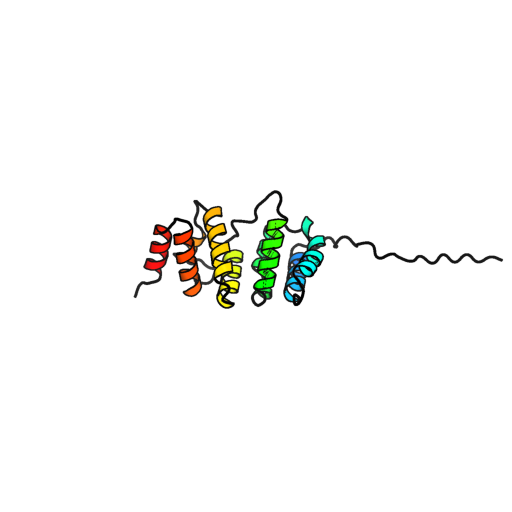 A 1 85 ? -5.311 16.378 2.817 1.00 79.06 85 GLN A N 1
ATOM 613 C CA . GLN A 1 85 ? -5.200 17.361 3.896 1.00 79.06 85 GLN A CA 1
ATOM 614 C C . GLN A 1 85 ? -3.785 17.931 4.058 1.00 79.06 85 GLN A C 1
ATOM 616 O O . GLN A 1 85 ? -3.605 18.933 4.753 1.00 79.06 85 GLN A O 1
ATOM 621 N N . SER A 1 86 ? -2.766 17.315 3.450 1.00 69.62 86 SER A N 1
ATOM 622 C CA . SER A 1 86 ? -1.395 17.793 3.593 1.00 69.62 86 SER A CA 1
ATOM 623 C C . SER A 1 86 ? -1.134 18.979 2.671 1.00 69.62 86 SER A C 1
ATOM 625 O O . SER A 1 86 ? -0.802 18.830 1.499 1.00 69.62 86 SER A O 1
ATOM 627 N N . THR A 1 87 ? -1.267 20.184 3.216 1.00 61.03 87 THR A N 1
ATOM 628 C CA . THR A 1 87 ? -1.029 21.437 2.486 1.00 61.03 87 THR A CA 1
ATOM 629 C C . THR A 1 87 ? 0.450 21.835 2.421 1.00 61.03 87 THR A C 1
ATOM 631 O O . THR A 1 87 ? 0.795 22.741 1.669 1.00 61.03 87 THR A O 1
ATOM 634 N N . VAL A 1 88 ? 1.337 21.180 3.190 1.00 48.50 88 VAL A N 1
ATOM 635 C CA . VAL A 1 88 ? 2.732 21.639 3.383 1.00 48.50 88 VAL A CA 1
ATOM 636 C C . VAL A 1 88 ? 3.787 20.532 3.237 1.00 48.50 88 VAL A C 1
ATOM 638 O O . VAL A 1 88 ? 4.933 20.837 2.905 1.00 48.50 88 VAL A O 1
ATOM 641 N N . LYS A 1 89 ? 3.466 19.247 3.465 1.00 57.28 89 LYS A N 1
ATOM 642 C CA . LYS A 1 89 ? 4.490 18.183 3.463 1.00 57.28 89 LYS A CA 1
ATOM 643 C C . LYS A 1 89 ? 3.929 16.846 2.993 1.00 57.28 89 LYS A C 1
ATOM 645 O O . LYS A 1 89 ? 3.223 16.171 3.740 1.00 57.28 89 LYS A O 1
ATOM 650 N N . SER A 1 90 ? 4.246 16.454 1.760 1.00 65.56 90 SER A N 1
ATOM 651 C CA . SER A 1 90 ? 3.875 15.122 1.281 1.00 65.56 90 SER A CA 1
ATOM 652 C C . SER A 1 90 ? 4.470 14.058 2.206 1.00 65.56 90 SER A C 1
ATOM 654 O O . SER A 1 90 ? 5.637 14.145 2.590 1.00 65.56 90 SER A O 1
ATOM 656 N N . PHE A 1 91 ? 3.666 13.064 2.576 1.00 74.25 91 PHE A N 1
ATOM 657 C CA . PHE A 1 91 ? 4.126 11.916 3.362 1.00 74.25 91 PHE A CA 1
ATOM 658 C C . PHE A 1 91 ? 4.802 10.853 2.483 1.00 74.25 91 PHE A C 1
ATOM 660 O O . PHE A 1 91 ? 5.264 9.839 2.993 1.00 74.25 91 PHE A O 1
ATOM 667 N N . THR A 1 92 ? 4.881 11.093 1.171 1.00 76.25 92 THR A N 1
ATOM 668 C CA . THR A 1 92 ? 5.658 10.295 0.222 1.00 76.25 92 THR A CA 1
ATOM 669 C C . THR A 1 92 ? 7.081 10.852 0.085 1.00 76.25 92 THR A C 1
ATOM 671 O O . THR A 1 92 ? 7.225 12.070 -0.055 1.00 76.25 92 THR A O 1
ATOM 674 N N . PRO A 1 93 ? 8.121 10.008 0.014 1.00 84.75 93 PRO A N 1
ATOM 675 C CA . PRO A 1 93 ? 8.069 8.546 0.018 1.00 84.75 93 PRO A CA 1
ATOM 676 C C . PRO A 1 93 ? 7.747 7.965 1.405 1.00 84.75 93 PRO A C 1
ATOM 678 O O . PRO A 1 93 ? 8.282 8.413 2.419 1.00 84.75 93 PRO A O 1
ATOM 681 N N . LEU A 1 94 ? 6.897 6.934 1.442 1.00 88.12 94 LEU A N 1
ATOM 682 C CA . LEU A 1 94 ? 6.661 6.155 2.657 1.00 88.12 94 LEU A CA 1
ATOM 683 C C . LEU A 1 94 ? 7.928 5.360 3.004 1.00 88.12 94 LEU A C 1
ATOM 685 O O . LEU A 1 94 ? 8.589 4.842 2.099 1.00 88.12 94 LEU A O 1
ATOM 689 N N . PRO A 1 95 ? 8.248 5.181 4.295 1.00 89.94 95 PRO A N 1
ATOM 690 C CA . PRO A 1 95 ? 9.262 4.223 4.707 1.00 89.94 95 PRO A CA 1
ATOM 691 C C . PRO A 1 95 ? 8.916 2.796 4.251 1.00 89.94 95 PRO A C 1
ATOM 693 O O . PRO A 1 95 ? 7.748 2.439 4.099 1.00 89.94 95 PRO A O 1
ATOM 696 N N . LEU A 1 96 ? 9.937 1.951 4.098 1.00 89.38 96 LEU A N 1
ATOM 697 C CA . LEU A 1 96 ? 9.790 0.560 3.647 1.00 89.38 96 LEU A CA 1
ATOM 698 C C . LEU A 1 96 ? 8.754 -0.256 4.454 1.00 89.38 96 LEU A C 1
ATOM 700 O O . LEU A 1 96 ? 7.884 -0.851 3.826 1.00 89.38 96 LEU A O 1
ATOM 704 N N . PRO A 1 97 ? 8.755 -0.271 5.805 1.00 89.25 97 PRO A N 1
ATOM 705 C CA . PRO A 1 97 ? 7.783 -1.065 6.568 1.00 89.25 97 PRO A CA 1
ATOM 706 C C . PRO A 1 97 ? 6.299 -0.746 6.297 1.00 89.25 97 PRO A C 1
ATOM 708 O O . PRO A 1 97 ? 5.571 -1.671 5.922 1.00 89.25 97 PRO A O 1
ATOM 711 N N . PRO A 1 98 ? 5.821 0.513 6.407 1.00 89.38 98 PRO A N 1
ATOM 712 C CA . PRO A 1 98 ? 4.433 0.838 6.081 1.00 89.38 98 PRO A CA 1
ATOM 713 C C . PRO A 1 98 ? 4.115 0.603 4.604 1.00 89.38 98 PRO A C 1
ATOM 715 O O . PRO A 1 98 ? 3.013 0.155 4.295 1.00 89.38 98 PRO A O 1
ATOM 718 N N . LEU A 1 99 ? 5.067 0.849 3.696 1.00 91.75 99 LEU A N 1
ATOM 719 C CA . LEU A 1 99 ? 4.880 0.603 2.268 1.00 91.75 99 LEU A CA 1
ATOM 720 C C . LEU A 1 99 ? 4.663 -0.888 1.976 1.00 91.75 99 LEU A C 1
ATOM 722 O O . LEU A 1 99 ? 3.690 -1.247 1.319 1.00 91.75 99 LEU A O 1
ATOM 726 N N . ILE A 1 100 ? 5.531 -1.767 2.483 1.00 90.94 100 ILE A N 1
ATOM 727 C CA . ILE A 1 100 ? 5.430 -3.215 2.255 1.00 90.94 100 ILE A CA 1
ATOM 728 C C . ILE A 1 100 ? 4.167 -3.787 2.911 1.00 90.94 100 ILE A C 1
ATOM 730 O O . ILE A 1 100 ? 3.484 -4.601 2.288 1.00 90.94 100 ILE A O 1
ATOM 734 N N . SER A 1 101 ? 3.804 -3.331 4.116 1.00 90.19 101 SER A N 1
ATOM 735 C CA . SER A 1 101 ? 2.549 -3.720 4.782 1.00 90.19 101 SER A CA 1
ATOM 736 C C . SER A 1 101 ? 1.319 -3.331 3.951 1.00 90.19 101 SER A C 1
ATOM 738 O O . SER A 1 101 ? 0.430 -4.158 3.710 1.00 90.19 101 SER A O 1
ATOM 740 N N . LEU A 1 102 ? 1.296 -2.094 3.447 1.00 91.44 102 LEU A N 1
ATOM 741 C CA . LEU A 1 102 ? 0.222 -1.581 2.601 1.00 91.44 102 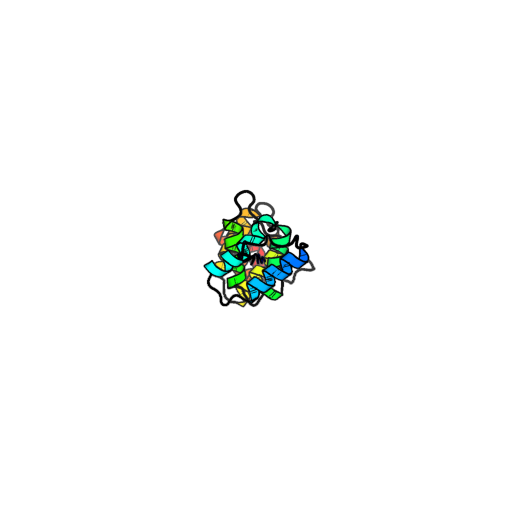LEU A CA 1
ATOM 742 C C . LEU A 1 102 ? 0.118 -2.361 1.286 1.00 91.44 102 LEU A C 1
ATOM 744 O O . LEU A 1 102 ? -0.963 -2.826 0.932 1.00 91.44 102 LEU A O 1
ATOM 748 N N . LEU A 1 103 ? 1.232 -2.551 0.577 1.00 92.25 103 LEU A N 1
ATOM 749 C CA . LEU A 1 103 ? 1.244 -3.276 -0.694 1.00 92.25 103 LEU A CA 1
ATOM 750 C C . LEU A 1 103 ? 0.842 -4.738 -0.517 1.00 92.25 103 LEU A C 1
ATOM 752 O O . LEU A 1 103 ? 0.056 -5.247 -1.311 1.00 92.25 103 LEU A O 1
ATOM 756 N N . SER A 1 104 ? 1.314 -5.391 0.545 1.00 90.19 104 SER A N 1
ATOM 757 C CA . SER A 1 104 ? 0.926 -6.769 0.862 1.00 90.19 104 SER A CA 1
ATOM 758 C C . SER A 1 104 ? -0.581 -6.881 1.091 1.00 90.19 104 SER A C 1
ATOM 760 O O . SER A 1 104 ? -1.210 -7.784 0.546 1.00 90.19 104 SER A O 1
ATOM 762 N N . THR A 1 105 ? -1.164 -5.923 1.819 1.00 90.62 105 THR A N 1
ATOM 763 C CA . THR A 1 105 ? -2.612 -5.831 2.067 1.00 90.62 105 THR A CA 1
ATOM 764 C C . THR A 1 105 ? -3.406 -5.602 0.776 1.00 90.62 105 THR A C 1
ATOM 766 O O . THR A 1 105 ? -4.438 -6.226 0.547 1.00 90.62 105 THR A O 1
ATOM 769 N N . LEU A 1 106 ? -2.940 -4.721 -0.109 1.00 92.31 106 LEU A N 1
ATOM 770 C CA . LEU A 1 106 ? -3.632 -4.456 -1.374 1.00 92.31 106 LEU A CA 1
ATOM 771 C C . LEU A 1 106 ? -3.563 -5.651 -2.322 1.00 92.31 106 LEU A C 1
ATOM 773 O O . LEU A 1 106 ? -4.566 -6.018 -2.933 1.00 92.31 106 LEU A O 1
ATOM 777 N N . ILE A 1 107 ? -2.395 -6.278 -2.423 1.00 92.00 107 ILE A N 1
ATOM 778 C CA . ILE A 1 107 ? -2.165 -7.419 -3.306 1.00 92.00 107 ILE A CA 1
ATOM 779 C C . ILE A 1 107 ? -2.939 -8.649 -2.828 1.00 92.00 107 ILE A C 1
ATOM 781 O O . ILE A 1 107 ? -3.555 -9.322 -3.655 1.00 92.00 107 ILE A O 1
ATOM 785 N N . SER A 1 108 ? -2.971 -8.924 -1.519 1.00 90.81 108 SER A N 1
ATOM 786 C CA . SER A 1 108 ? -3.741 -10.049 -0.965 1.00 90.81 108 SER A CA 1
ATOM 787 C C . SER A 1 108 ? -5.249 -9.898 -1.188 1.00 90.81 108 SER A C 1
ATOM 789 O O . SER A 1 108 ? -5.954 -10.893 -1.323 1.00 90.81 108 SER A O 1
ATOM 791 N N . HIS A 1 109 ? -5.734 -8.661 -1.299 1.00 90.69 109 HIS A N 1
ATOM 792 C CA . HIS A 1 109 ? -7.122 -8.334 -1.619 1.00 90.69 109 HIS A CA 1
ATOM 793 C C . HIS A 1 109 ? -7.359 -8.019 -3.109 1.00 90.69 109 HIS A C 1
ATOM 795 O O . HIS A 1 109 ? -8.375 -7.415 -3.455 1.00 90.69 109 HIS A O 1
ATOM 801 N N . HIS A 1 110 ? -6.443 -8.414 -4.002 1.00 91.31 110 HIS A N 1
ATOM 802 C CA . HIS A 1 110 ? -6.540 -8.233 -5.458 1.00 91.31 110 HIS A CA 1
ATOM 803 C C . HIS A 1 110 ? -6.699 -6.774 -5.938 1.00 91.31 110 HIS A C 1
ATOM 805 O O . HIS A 1 110 ? -7.098 -6.522 -7.076 1.00 91.31 110 HIS A O 1
ATOM 811 N N . LYS A 1 111 ? -6.333 -5.789 -5.113 1.00 91.44 111 LYS A N 1
ATOM 812 C CA . LYS A 1 111 ? -6.343 -4.355 -5.443 1.00 91.44 111 LYS A CA 1
ATOM 813 C C . LYS A 1 111 ? -5.057 -3.933 -6.155 1.00 91.44 111 LYS A C 1
ATOM 815 O O . LYS A 1 111 ? -4.322 -3.053 -5.708 1.00 91.44 111 LYS A O 1
ATOM 820 N N . PHE A 1 112 ? -4.771 -4.588 -7.278 1.00 91.94 112 PHE A N 1
ATOM 821 C CA . PHE A 1 112 ? -3.527 -4.380 -8.020 1.00 91.94 112 PHE A CA 1
ATOM 822 C C . PHE A 1 112 ? -3.411 -2.979 -8.614 1.00 91.94 112 PHE A C 1
ATOM 824 O O . PHE A 1 112 ? -2.314 -2.436 -8.644 1.00 91.94 112 PHE A O 1
ATOM 831 N N . ASP A 1 113 ? -4.504 -2.384 -9.086 1.00 91.38 113 ASP A N 1
ATOM 832 C CA . ASP A 1 113 ? -4.444 -1.058 -9.712 1.00 91.38 113 ASP A CA 1
ATOM 833 C C . ASP A 1 113 ? -4.152 0.045 -8.690 1.00 91.38 113 ASP A C 1
ATOM 835 O O . ASP A 1 113 ? -3.282 0.884 -8.932 1.00 91.38 113 ASP A O 1
ATOM 839 N N . ASP A 1 114 ? -4.756 -0.050 -7.501 1.00 91.12 114 ASP A N 1
ATOM 840 C CA . ASP A 1 114 ? -4.428 0.802 -6.353 1.00 91.12 114 ASP A CA 1
ATOM 841 C C . ASP A 1 114 ? -2.942 0.639 -5.969 1.00 91.12 114 ASP A C 1
ATOM 843 O O . ASP A 1 114 ? -2.207 1.622 -5.842 1.00 91.12 114 ASP A O 1
ATOM 847 N N . ALA A 1 115 ? -2.462 -0.609 -5.862 1.00 93.75 115 ALA A N 1
ATOM 848 C CA . ALA A 1 115 ? -1.068 -0.909 -5.532 1.00 93.75 115 ALA A CA 1
ATOM 849 C C . ALA A 1 115 ? -0.081 -0.361 -6.578 1.00 93.75 115 ALA A C 1
ATOM 851 O O . ALA A 1 115 ? 0.923 0.254 -6.217 1.00 93.75 115 ALA A O 1
ATOM 852 N N . LYS A 1 116 ? -0.373 -0.526 -7.876 1.00 93.00 116 LYS A N 1
ATOM 853 C CA . LYS A 1 116 ? 0.440 0.018 -8.978 1.00 93.00 116 LYS A CA 1
ATOM 854 C C . LYS A 1 116 ? 0.491 1.543 -8.940 1.00 93.00 116 LYS A C 1
ATOM 856 O O . LYS A 1 116 ? 1.542 2.107 -9.238 1.00 93.00 116 LYS A O 1
ATOM 861 N N . SER A 1 117 ? -0.623 2.207 -8.624 1.00 92.12 117 SER A N 1
ATOM 862 C CA . SER A 1 117 ? -0.685 3.670 -8.524 1.00 92.12 117 SER A CA 1
ATOM 863 C C . SER A 1 117 ? 0.181 4.182 -7.370 1.00 92.12 117 SER A C 1
ATOM 865 O O . SER A 1 117 ? 0.989 5.093 -7.553 1.00 92.12 117 SER A O 1
ATOM 867 N N . ILE A 1 118 ? 0.077 3.543 -6.199 1.00 92.19 118 ILE A N 1
ATOM 868 C CA . ILE A 1 118 ? 0.905 3.867 -5.027 1.00 92.19 118 ILE A CA 1
ATOM 869 C C . ILE A 1 118 ? 2.387 3.632 -5.329 1.00 92.19 118 ILE A C 1
ATOM 871 O O . ILE A 1 118 ? 3.211 4.499 -5.049 1.00 92.19 118 ILE A O 1
ATOM 875 N N . LEU A 1 119 ? 2.728 2.499 -5.950 1.00 93.88 119 LEU A N 1
ATOM 876 C CA . LEU A 1 119 ? 4.104 2.180 -6.334 1.00 93.88 119 LEU A CA 1
ATOM 877 C C . LEU A 1 119 ? 4.694 3.205 -7.300 1.00 93.88 119 LEU A C 1
ATOM 879 O O . LEU A 1 119 ? 5.827 3.627 -7.104 1.00 93.88 119 LEU A O 1
ATOM 883 N N . GLN A 1 120 ? 3.942 3.634 -8.313 1.00 92.50 120 GLN A N 1
ATOM 884 C CA . GLN A 1 120 ? 4.415 4.659 -9.247 1.00 92.50 120 GLN A CA 1
ATOM 885 C C . GLN A 1 120 ? 4.714 5.973 -8.522 1.00 92.50 120 GLN A C 1
ATOM 887 O O . GLN A 1 120 ? 5.799 6.528 -8.694 1.00 92.50 120 GLN A O 1
ATOM 892 N N . SER A 1 121 ? 3.799 6.427 -7.657 1.00 90.88 121 SER A N 1
ATOM 893 C CA . SER A 1 121 ? 4.013 7.629 -6.843 1.00 90.88 121 SER A CA 1
ATOM 894 C C . SER A 1 121 ? 5.232 7.490 -5.928 1.00 90.88 121 SER A C 1
ATOM 896 O O . SER A 1 121 ? 6.010 8.433 -5.797 1.00 90.88 121 SER A O 1
ATOM 898 N N . GLN A 1 122 ? 5.412 6.324 -5.306 1.00 91.81 122 GLN A N 1
ATOM 899 C CA . GLN A 1 122 ? 6.539 6.037 -4.424 1.00 91.81 122 GLN A CA 1
ATOM 900 C C . GLN A 1 122 ? 7.868 6.043 -5.186 1.00 91.81 122 GLN A C 1
ATOM 902 O O . GLN A 1 122 ? 8.802 6.717 -4.765 1.00 91.81 122 GLN A O 1
ATOM 907 N N . ILE A 1 123 ? 7.955 5.330 -6.313 1.00 92.31 123 ILE A N 1
ATOM 908 C CA . ILE A 1 123 ? 9.177 5.222 -7.124 1.00 92.31 123 ILE A CA 1
ATOM 909 C C . ILE A 1 123 ? 9.623 6.605 -7.602 1.00 92.31 123 ILE A C 1
ATOM 911 O O . ILE A 1 123 ? 10.811 6.921 -7.531 1.00 92.31 123 ILE 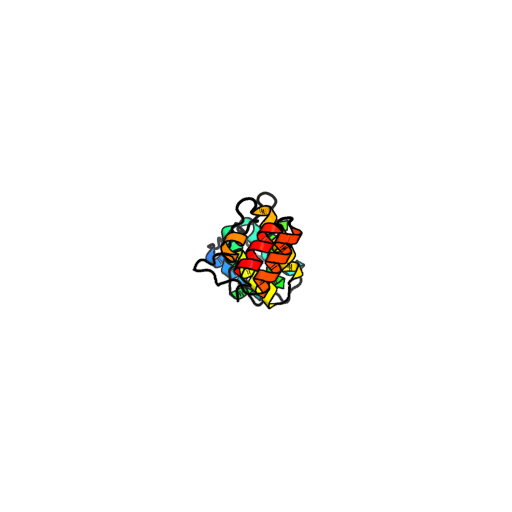A O 1
ATOM 915 N N . SER A 1 124 ? 8.680 7.439 -8.048 1.00 90.06 124 SER A N 1
ATOM 916 C CA . SER A 1 124 ? 8.969 8.816 -8.454 1.00 90.06 124 SER A CA 1
ATOM 917 C C . SER A 1 124 ? 9.428 9.691 -7.283 1.00 90.06 124 SER A C 1
ATOM 919 O O . SER A 1 124 ? 10.356 10.475 -7.455 1.00 90.06 124 SER A O 1
ATOM 921 N N . ALA A 1 125 ? 8.820 9.551 -6.100 1.00 88.19 125 ALA A N 1
ATOM 922 C CA . ALA A 1 125 ? 9.170 10.343 -4.917 1.00 88.19 125 ALA A CA 1
ATOM 923 C C . ALA A 1 125 ? 10.495 9.917 -4.254 1.00 88.19 125 ALA A C 1
ATOM 925 O O . ALA A 1 125 ? 11.143 10.717 -3.586 1.00 88.19 125 ALA A O 1
ATOM 926 N N . GLU A 1 126 ? 10.888 8.655 -4.406 1.00 88.69 126 GLU A N 1
ATOM 927 C CA . GLU A 1 126 ? 12.076 8.071 -3.777 1.00 88.69 126 GLU A CA 1
ATOM 928 C C . GLU A 1 126 ? 13.347 8.206 -4.636 1.00 88.69 126 GLU A C 1
ATOM 930 O O . GLU A 1 126 ? 14.464 7.981 -4.154 1.00 88.69 126 GLU A O 1
ATOM 935 N N . HIS A 1 127 ? 13.201 8.573 -5.911 1.00 85.19 127 HIS A N 1
ATOM 936 C CA . HIS A 1 127 ? 14.325 8.828 -6.807 1.00 85.19 127 HIS A CA 1
ATOM 937 C C . HIS A 1 127 ? 15.240 9.933 -6.232 1.00 85.19 127 HIS A C 1
ATOM 939 O O . HIS A 1 127 ? 14.737 10.957 -5.765 1.00 85.19 127 HIS A O 1
ATOM 945 N N . PRO A 1 128 ? 16.579 9.766 -6.243 1.00 85.62 128 PRO A N 1
ATOM 946 C CA . PRO A 1 128 ? 17.364 8.714 -6.908 1.00 85.62 128 PRO A CA 1
ATOM 947 C C . PRO A 1 128 ? 17.739 7.499 -6.044 1.00 85.62 128 PRO A C 1
ATOM 949 O O . PRO A 1 128 ? 18.524 6.661 -6.478 1.00 85.62 128 PRO A O 1
ATOM 952 N N . HIS A 1 129 ? 17.225 7.383 -4.820 1.00 86.31 129 HIS A N 1
ATOM 953 C CA . HIS A 1 129 ? 17.741 6.407 -3.855 1.00 86.31 129 HIS A CA 1
ATOM 954 C C . HIS A 1 129 ? 17.251 4.975 -4.101 1.00 86.31 129 HIS A C 1
ATOM 956 O O . HIS A 1 129 ? 17.981 4.037 -3.790 1.00 86.31 129 HIS A O 1
ATOM 962 N N . HIS A 1 130 ? 16.036 4.805 -4.637 1.00 87.38 130 HIS A N 1
ATOM 963 C CA . HIS A 1 130 ? 15.446 3.501 -4.980 1.00 87.38 130 HIS A CA 1
ATOM 964 C C . HIS A 1 130 ? 15.626 2.424 -3.874 1.00 87.38 130 HIS A C 1
ATOM 966 O O . HIS A 1 130 ? 15.978 1.273 -4.136 1.00 87.38 130 HIS A O 1
ATOM 972 N N . GLN A 1 131 ? 15.372 2.800 -2.620 1.00 89.69 131 GLN A N 1
ATOM 973 C CA . GLN A 1 131 ? 15.290 1.931 -1.441 1.00 89.69 131 GLN A CA 1
ATOM 974 C C . GLN A 1 131 ? 14.370 0.719 -1.642 1.00 89.69 131 GLN A C 1
ATOM 976 O O . GLN A 1 131 ? 14.744 -0.391 -1.255 1.00 89.69 131 GLN A O 1
ATOM 981 N N . LEU A 1 132 ? 13.202 0.893 -2.273 1.00 91.75 132 LEU A N 1
ATOM 982 C CA . LEU A 1 132 ? 12.308 -0.221 -2.592 1.00 91.75 132 LEU A CA 1
ATOM 983 C C . LEU A 1 132 ? 13.010 -1.237 -3.497 1.00 91.75 132 LEU A C 1
ATOM 985 O O . LEU A 1 132 ? 13.028 -2.420 -3.181 1.00 91.75 132 LEU A O 1
ATOM 989 N N . HIS A 1 133 ? 13.646 -0.778 -4.576 1.00 93.38 133 HIS A N 1
ATOM 990 C CA . HIS A 1 133 ? 14.390 -1.637 -5.500 1.00 93.38 133 HIS A CA 1
ATOM 991 C C . HIS A 1 133 ? 15.476 -2.422 -4.763 1.00 93.38 133 HIS A C 1
ATOM 993 O O . HIS A 1 133 ? 15.574 -3.639 -4.900 1.00 93.38 133 HIS A O 1
ATOM 999 N N . ARG A 1 134 ? 16.256 -1.734 -3.921 1.00 91.50 134 ARG A N 1
ATOM 1000 C CA . ARG A 1 134 ? 17.310 -2.369 -3.125 1.00 91.50 134 ARG A CA 1
ATOM 1001 C C . ARG A 1 134 ? 16.759 -3.477 -2.226 1.00 91.50 134 ARG A C 1
ATOM 1003 O O . ARG A 1 134 ? 17.378 -4.533 -2.148 1.00 91.50 134 ARG A O 1
ATOM 1010 N N . HIS A 1 135 ? 15.610 -3.248 -1.589 1.00 90.56 135 HIS A N 1
ATOM 1011 C CA . HIS A 1 135 ? 14.940 -4.251 -0.763 1.00 90.56 135 HIS A CA 1
ATOM 1012 C C . HIS A 1 135 ? 14.410 -5.442 -1.578 1.00 90.56 135 HIS A C 1
ATOM 1014 O O . HIS A 1 135 ? 14.476 -6.569 -1.098 1.00 90.56 135 HIS A O 1
ATOM 1020 N N . LEU A 1 136 ? 13.921 -5.217 -2.804 1.00 91.44 136 LEU A N 1
ATOM 1021 C CA . LEU A 1 136 ? 13.440 -6.292 -3.683 1.00 91.44 136 LEU A CA 1
ATOM 1022 C C . LEU A 1 136 ? 14.566 -7.226 -4.149 1.00 91.44 136 LEU A C 1
ATOM 1024 O O . LEU A 1 136 ? 14.315 -8.411 -4.336 1.00 91.44 136 LEU A O 1
ATOM 1028 N N . LEU A 1 137 ? 15.781 -6.701 -4.332 1.00 91.19 137 LEU A N 1
ATOM 1029 C CA . LEU A 1 137 ? 16.959 -7.509 -4.672 1.00 91.19 137 LEU A CA 1
ATOM 1030 C C . LEU A 1 137 ? 17.592 -8.162 -3.439 1.00 91.19 137 LEU A C 1
ATOM 1032 O O . LEU A 1 137 ? 18.061 -9.290 -3.497 1.00 91.19 137 LEU A O 1
ATOM 1036 N N . HIS A 1 138 ? 17.609 -7.447 -2.313 1.00 89.19 138 HIS A N 1
ATOM 1037 C CA . HIS A 1 138 ? 18.264 -7.894 -1.086 1.00 89.19 138 HIS A CA 1
ATOM 1038 C C . HIS A 1 138 ? 17.327 -7.688 0.112 1.00 89.19 138 HIS A C 1
ATOM 1040 O O . HIS A 1 138 ? 17.438 -6.677 0.822 1.00 89.19 138 HIS A O 1
ATOM 1046 N N . PRO A 1 139 ? 16.389 -8.622 0.356 1.00 84.81 139 PRO A N 1
ATOM 1047 C CA . PRO A 1 139 ? 15.489 -8.537 1.496 1.00 84.81 139 PRO A CA 1
ATOM 1048 C C . PRO A 1 139 ? 16.293 -8.541 2.799 1.00 84.81 139 PRO A C 1
ATOM 1050 O O . PRO A 1 139 ? 17.048 -9.469 3.079 1.00 84.81 139 PRO A O 1
ATOM 1053 N N . ALA A 1 140 ? 16.139 -7.488 3.599 1.00 77.50 140 ALA A N 1
ATOM 1054 C CA . ALA A 1 140 ? 16.822 -7.341 4.875 1.00 77.50 140 ALA A CA 1
ATOM 1055 C C . ALA A 1 140 ? 15.820 -7.512 6.031 1.00 77.50 140 ALA A C 1
ATOM 1057 O O . ALA A 1 140 ? 14.751 -6.888 6.000 1.00 77.50 140 ALA A O 1
ATOM 1058 N N . PRO A 1 141 ? 16.151 -8.301 7.070 1.00 79.31 141 PRO A N 1
ATOM 1059 C CA . PRO A 1 141 ? 15.352 -8.362 8.290 1.00 79.31 141 PRO A CA 1
ATOM 1060 C C . PRO A 1 141 ? 15.173 -6.964 8.911 1.00 79.31 141 PRO A C 1
ATOM 1062 O O . PRO A 1 141 ? 16.097 -6.150 8.846 1.00 79.31 141 PRO A O 1
ATOM 1065 N N . PRO A 1 142 ? 14.015 -6.655 9.526 1.00 81.38 142 PRO A N 1
ATOM 1066 C CA . PRO A 1 142 ? 12.927 -7.562 9.916 1.00 81.38 142 PRO A CA 1
ATOM 1067 C C . PRO A 1 142 ? 11.809 -7.726 8.868 1.00 81.38 142 PRO A C 1
ATOM 1069 O O . PRO A 1 142 ? 10.767 -8.302 9.175 1.00 81.38 142 PRO A O 1
ATOM 1072 N N . LEU A 1 143 ? 11.972 -7.184 7.660 1.00 81.56 143 LEU A N 1
ATOM 1073 C CA . LEU A 1 143 ? 10.927 -7.223 6.637 1.00 81.56 143 LEU A CA 1
ATOM 1074 C C . LEU A 1 143 ? 10.811 -8.627 6.020 1.00 81.56 143 LEU A C 1
ATOM 1076 O O . LEU A 1 143 ? 11.834 -9.286 5.819 1.00 81.56 143 LEU A O 1
ATOM 1080 N N . PRO A 1 144 ? 9.588 -9.089 5.699 1.00 81.62 144 PRO A N 1
ATOM 1081 C CA . PRO A 1 144 ? 9.410 -10.357 5.009 1.00 81.62 144 PRO A CA 1
ATOM 1082 C C . PRO A 1 144 ? 9.995 -10.289 3.589 1.00 81.62 144 PRO A C 1
ATOM 1084 O O . PRO A 1 144 ? 10.021 -9.211 2.988 1.00 81.62 144 PRO A O 1
ATOM 1087 N N . PRO A 1 145 ? 10.427 -11.429 3.021 1.00 84.81 145 PRO A N 1
ATOM 1088 C CA . PRO A 1 145 ? 10.820 -11.482 1.621 1.00 84.81 145 PRO A CA 1
ATOM 1089 C C . PRO A 1 145 ? 9.632 -11.117 0.711 1.00 84.81 145 PRO A C 1
ATOM 1091 O O . PRO A 1 145 ? 8.479 -11.432 1.038 1.00 84.81 145 PRO A O 1
ATOM 1094 N N . PRO A 1 146 ? 9.880 -10.457 -0.433 1.00 88.00 146 PRO A N 1
ATOM 1095 C CA . PRO A 1 146 ? 8.820 -10.046 -1.337 1.00 88.00 146 PRO A CA 1
ATOM 1096 C C . PRO A 1 146 ? 8.147 -11.264 -1.979 1.00 88.00 146 PRO A C 1
ATOM 1098 O O . PRO A 1 146 ? 8.799 -12.196 -2.442 1.00 88.00 146 PRO A O 1
ATOM 1101 N N . SER A 1 147 ? 6.815 -11.259 -2.031 1.00 90.56 147 SER A N 1
ATOM 1102 C CA . SER A 1 147 ? 6.061 -12.312 -2.716 1.00 90.56 147 SER A CA 1
ATOM 1103 C C . SER A 1 147 ? 6.173 -12.176 -4.238 1.00 90.56 147 SER A C 1
ATOM 1105 O O . SER A 1 147 ? 6.365 -11.078 -4.762 1.00 90.56 147 SER A O 1
ATOM 1107 N N . LYS A 1 148 ? 5.951 -13.268 -4.983 1.00 90.50 148 LYS A N 1
ATOM 1108 C CA . LYS A 1 148 ? 5.924 -13.236 -6.459 1.00 90.50 148 LYS A CA 1
ATOM 1109 C C . LYS A 1 148 ? 4.931 -12.205 -7.011 1.00 90.50 148 LYS A C 1
ATOM 1111 O O . LYS A 1 148 ? 5.220 -11.511 -7.981 1.00 90.50 148 LYS A O 1
ATOM 1116 N N . ALA A 1 149 ? 3.768 -12.071 -6.372 1.00 91.81 149 ALA A N 1
ATOM 1117 C CA . ALA A 1 149 ? 2.770 -11.076 -6.756 1.00 91.81 149 ALA A CA 1
ATOM 1118 C C . ALA A 1 149 ? 3.267 -9.638 -6.520 1.00 91.81 149 ALA A C 1
ATOM 1120 O O . ALA A 1 149 ? 3.054 -8.771 -7.370 1.00 91.81 149 ALA A O 1
ATOM 1121 N N . LEU A 1 150 ? 3.970 -9.393 -5.408 1.00 92.62 150 LEU A N 1
ATOM 1122 C CA . LEU A 1 150 ? 4.614 -8.109 -5.134 1.00 92.62 150 LEU A CA 1
ATOM 1123 C C . LEU A 1 150 ? 5.709 -7.805 -6.159 1.00 92.62 150 LEU A C 1
ATOM 1125 O O . LEU A 1 150 ? 5.678 -6.729 -6.749 1.00 92.62 150 LEU A O 1
ATOM 1129 N N . LEU A 1 151 ? 6.601 -8.758 -6.440 1.00 93.12 151 LEU A N 1
ATOM 1130 C CA . LEU A 1 151 ? 7.660 -8.615 -7.445 1.00 93.12 151 LEU A CA 1
ATOM 1131 C C . LEU A 1 151 ? 7.092 -8.250 -8.821 1.00 93.12 151 LEU A C 1
ATOM 1133 O O . LEU A 1 151 ? 7.493 -7.241 -9.393 1.00 93.12 151 LEU A O 1
ATOM 1137 N N . ASN A 1 152 ? 6.095 -8.992 -9.310 1.00 93.44 152 ASN A N 1
ATOM 1138 C CA . ASN A 1 152 ? 5.447 -8.705 -10.595 1.00 93.44 152 ASN A CA 1
ATOM 1139 C C . ASN A 1 152 ? 4.808 -7.309 -10.631 1.00 93.44 152 ASN A C 1
ATOM 1141 O O . ASN A 1 152 ? 4.901 -6.597 -11.633 1.00 93.44 152 ASN A O 1
ATOM 1145 N N . THR A 1 153 ? 4.176 -6.898 -9.529 1.00 94.06 153 THR A N 1
ATOM 1146 C CA . THR A 1 153 ? 3.565 -5.565 -9.420 1.00 94.06 153 THR A CA 1
ATOM 1147 C C . THR A 1 153 ? 4.637 -4.469 -9.424 1.00 94.06 153 THR A C 1
ATOM 1149 O O . THR A 1 153 ? 4.469 -3.448 -10.094 1.00 94.06 153 THR A O 1
ATOM 1152 N N . CYS A 1 154 ? 5.766 -4.693 -8.748 1.00 93.25 154 CYS A N 1
ATOM 1153 C CA . CYS A 1 154 ? 6.914 -3.789 -8.750 1.00 93.25 154 CYS A CA 1
ATOM 1154 C C . CYS A 1 154 ? 7.570 -3.693 -10.132 1.00 93.25 154 CYS A C 1
ATOM 1156 O O . CYS A 1 154 ? 7.795 -2.581 -10.599 1.00 93.25 154 CYS A O 1
ATOM 1158 N N . ILE A 1 155 ? 7.821 -4.815 -10.818 1.00 94.00 155 ILE A N 1
ATOM 1159 C CA . ILE A 1 155 ? 8.367 -4.849 -12.189 1.00 94.00 155 ILE A CA 1
ATOM 1160 C C . ILE A 1 155 ? 7.502 -3.990 -13.115 1.00 94.00 155 ILE A C 1
ATOM 1162 O O . ILE A 1 155 ? 8.012 -3.108 -13.809 1.00 94.00 155 ILE A O 1
ATOM 1166 N N . PHE A 1 156 ? 6.179 -4.182 -13.069 1.00 93.81 156 PHE A N 1
ATOM 1167 C CA . PHE A 1 156 ? 5.245 -3.361 -13.835 1.00 93.81 156 PHE A CA 1
ATOM 1168 C C . PHE A 1 156 ? 5.376 -1.869 -13.497 1.00 93.81 156 PHE A C 1
ATOM 1170 O O . PHE A 1 156 ? 5.443 -1.035 -14.404 1.00 93.81 156 PHE A O 1
ATOM 1177 N N . ALA A 1 157 ? 5.420 -1.522 -12.207 1.00 94.25 157 ALA A N 1
ATOM 1178 C CA . ALA A 1 157 ? 5.525 -0.135 -11.768 1.00 94.25 157 ALA A CA 1
ATOM 1179 C C . ALA A 1 157 ? 6.844 0.516 -12.220 1.00 94.25 157 ALA A C 1
ATOM 1181 O O . ALA A 1 157 ? 6.806 1.615 -12.766 1.00 94.25 157 ALA A O 1
ATOM 1182 N N . TYR A 1 158 ? 7.984 -0.172 -12.098 1.00 94.88 158 TYR A N 1
ATOM 1183 C CA . TYR A 1 158 ? 9.280 0.327 -12.574 1.00 94.88 158 TYR A CA 1
ATOM 1184 C C . TYR A 1 158 ? 9.294 0.563 -14.086 1.00 94.88 158 TYR A C 1
ATOM 1186 O O . TYR A 1 158 ? 9.741 1.624 -14.527 1.00 94.88 158 TYR A O 1
ATOM 1194 N N . CYS A 1 159 ? 8.745 -0.362 -14.881 1.00 94.12 159 CYS A N 1
ATOM 1195 C CA . CYS A 1 159 ? 8.600 -0.167 -16.325 1.00 94.12 159 CYS A CA 1
ATOM 1196 C C . CYS A 1 159 ? 7.765 1.078 -16.649 1.00 94.12 159 CYS A C 1
ATOM 1198 O O . CYS A 1 159 ? 8.178 1.907 -17.461 1.00 94.12 159 CYS A O 1
ATOM 1200 N N . ARG A 1 160 ? 6.607 1.243 -15.995 1.00 93.94 160 ARG A N 1
ATOM 1201 C CA . ARG A 1 160 ? 5.720 2.395 -16.229 1.00 93.94 160 ARG A CA 1
ATOM 1202 C C . ARG A 1 160 ? 6.299 3.722 -15.757 1.00 93.94 160 ARG A C 1
ATOM 1204 O O . ARG A 1 160 ? 6.023 4.742 -16.379 1.00 93.94 160 ARG A O 1
ATOM 1211 N N . SER A 1 161 ? 7.099 3.706 -14.699 1.00 90.81 161 SER A N 1
ATOM 1212 C CA . SER A 1 161 ? 7.780 4.890 -14.173 1.00 90.81 161 SER A CA 1
ATOM 1213 C C . SER A 1 161 ? 9.029 5.286 -14.976 1.00 90.81 161 SER A C 1
ATOM 1215 O O . SER A 1 161 ? 9.690 6.246 -14.595 1.00 90.81 161 SER A O 1
ATOM 1217 N N . GLY A 1 162 ? 9.361 4.584 -16.070 1.00 92.44 162 GLY A N 1
ATOM 1218 C CA . GLY A 1 162 ? 10.498 4.916 -16.938 1.00 92.44 162 GLY A CA 1
ATOM 1219 C C . GLY A 1 162 ? 11.834 4.298 -16.513 1.00 92.44 162 GLY A C 1
ATOM 1220 O O . GLY A 1 162 ? 12.879 4.695 -17.023 1.00 92.44 162 GLY A O 1
ATOM 1221 N N . TRP A 1 163 ? 11.813 3.298 -15.627 1.00 92.94 163 TRP A N 1
ATOM 1222 C CA . TRP A 1 163 ? 13.004 2.620 -15.098 1.00 92.94 163 TRP A CA 1
ATOM 1223 C C . TRP A 1 163 ? 13.045 1.127 -15.485 1.00 92.94 163 TRP A C 1
ATOM 1225 O O . TRP A 1 163 ? 13.150 0.262 -14.611 1.00 92.94 163 TRP A O 1
ATOM 1235 N N . PRO A 1 164 ? 12.969 0.772 -16.784 1.00 93.81 164 PRO A N 1
ATOM 1236 C CA . PRO A 1 164 ? 12.897 -0.627 -17.213 1.00 93.81 164 PRO A CA 1
ATOM 1237 C C . PRO A 1 164 ? 14.159 -1.434 -16.874 1.00 93.81 164 PRO A C 1
ATOM 1239 O O . PRO A 1 164 ? 14.079 -2.645 -16.704 1.00 93.81 164 PRO A O 1
ATOM 1242 N N . HIS A 1 165 ? 15.318 -0.784 -16.726 1.00 93.62 165 HIS A N 1
ATOM 1243 C CA . HIS A 1 165 ? 16.553 -1.455 -16.312 1.00 93.62 165 HIS A CA 1
ATOM 1244 C C . HIS A 1 165 ? 16.476 -1.976 -14.867 1.00 93.62 165 HIS A C 1
ATOM 1246 O O . HIS A 1 165 ? 16.920 -3.088 -14.607 1.00 93.62 165 HIS A O 1
ATOM 1252 N N . LEU A 1 166 ? 15.851 -1.223 -13.951 1.00 93.94 166 LEU A N 1
ATOM 1253 C CA . LEU A 1 166 ? 15.594 -1.683 -12.580 1.00 93.94 166 LEU A CA 1
ATOM 1254 C C . LEU A 1 166 ? 14.579 -2.833 -12.573 1.00 93.94 166 LEU A C 1
ATOM 1256 O O . LEU A 1 166 ? 14.730 -3.807 -11.845 1.00 93.94 166 LEU A O 1
ATOM 1260 N N . ALA A 1 167 ? 13.560 -2.758 -13.435 1.00 93.44 167 ALA A N 1
ATOM 1261 C CA . ALA A 1 167 ? 12.596 -3.843 -13.596 1.00 93.44 167 ALA A CA 1
ATOM 1262 C C . ALA A 1 167 ? 13.267 -5.146 -14.075 1.00 93.44 167 ALA A C 1
ATOM 1264 O O . ALA A 1 167 ? 12.980 -6.217 -13.543 1.00 93.44 167 ALA A O 1
ATOM 1265 N N . ALA A 1 168 ? 14.191 -5.048 -15.038 1.00 93.62 168 ALA A N 1
ATOM 1266 C CA . ALA A 1 168 ? 14.958 -6.187 -15.537 1.00 93.62 168 ALA A CA 1
ATOM 1267 C C . ALA A 1 168 ? 15.857 -6.806 -14.454 1.00 93.62 168 ALA A C 1
ATOM 1269 O O . ALA A 1 168 ? 15.915 -8.028 -14.352 1.00 93.62 168 ALA A O 1
ATOM 1270 N N . GLN A 1 169 ? 16.498 -5.985 -13.613 1.00 93.56 169 GLN A N 1
ATOM 1271 C CA . GLN A 1 169 ? 17.298 -6.472 -12.481 1.00 93.56 169 GLN A CA 1
ATOM 1272 C C . GLN A 1 169 ? 16.451 -7.272 -11.485 1.00 93.56 169 GLN A C 1
ATOM 1274 O O . GLN A 1 169 ? 16.845 -8.367 -11.091 1.00 93.56 169 GLN A O 1
ATOM 1279 N N . ILE A 1 170 ? 15.263 -6.768 -11.127 1.00 91.88 170 ILE A N 1
ATOM 1280 C CA . ILE A 1 170 ? 14.337 -7.487 -10.235 1.00 91.88 170 ILE A CA 1
ATOM 1281 C C . ILE A 1 170 ? 13.945 -8.839 -10.837 1.00 91.88 170 ILE A C 1
ATOM 1283 O O . ILE A 1 170 ? 13.934 -9.843 -10.128 1.00 91.88 170 ILE A O 1
ATOM 1287 N N . PHE A 1 171 ? 13.620 -8.858 -12.131 1.00 90.31 171 PHE A N 1
ATOM 1288 C CA . PHE A 1 171 ? 13.232 -10.070 -12.844 1.00 90.31 171 PHE A CA 1
ATOM 1289 C C . PHE A 1 171 ? 14.357 -11.113 -12.854 1.00 90.31 171 PHE A C 1
ATOM 1291 O O . PHE A 1 171 ? 14.122 -12.261 -12.498 1.00 90.31 171 PHE A O 1
ATOM 1298 N N . GLN A 1 172 ? 15.584 -10.711 -13.190 1.00 89.50 172 GLN A N 1
ATOM 1299 C CA . GLN A 1 172 ? 16.728 -11.621 -13.286 1.00 89.50 172 GLN A CA 1
ATOM 1300 C C . GLN A 1 172 ? 17.107 -12.253 -11.942 1.00 89.50 172 GLN A C 1
ATOM 1302 O O . GLN A 1 172 ? 17.302 -13.462 -11.879 1.00 89.50 172 GLN A O 1
ATOM 1307 N N . GLU A 1 173 ? 17.161 -11.464 -10.867 1.00 84.44 173 GLU A N 1
ATOM 1308 C CA . GLU A 1 173 ? 17.550 -11.970 -9.541 1.00 84.44 173 GLU A CA 1
ATOM 1309 C C . GLU A 1 173 ? 16.496 -12.893 -8.911 1.00 84.44 173 GLU A C 1
ATOM 1311 O O . GLU A 1 173 ? 16.822 -13.716 -8.060 1.00 84.44 173 GLU A O 1
ATOM 1316 N N . ASN A 1 174 ? 15.227 -12.778 -9.318 1.00 74.69 174 ASN A N 1
ATOM 1317 C CA . ASN A 1 174 ? 14.125 -13.552 -8.737 1.00 74.69 174 ASN A CA 1
ATOM 1318 C C . ASN A 1 174 ? 13.587 -14.663 -9.664 1.00 74.69 174 ASN A C 1
ATOM 1320 O O . ASN A 1 174 ? 12.692 -15.404 -9.254 1.00 74.69 174 ASN A O 1
ATOM 1324 N N . GLU A 1 175 ? 14.105 -14.785 -10.892 1.00 67.81 175 GLU A N 1
ATOM 1325 C CA . GLU A 1 175 ? 13.760 -15.842 -11.861 1.00 67.81 175 GLU A CA 1
ATOM 1326 C C . GLU A 1 175 ? 14.921 -16.830 -12.103 1.00 67.81 175 GLU A C 1
ATOM 1328 O O . GLU A 1 175 ? 14.927 -17.576 -13.081 1.00 67.81 175 GLU A O 1
ATOM 1333 N N . ALA A 1 176 ? 15.915 -16.870 -11.212 1.00 46.03 176 ALA A N 1
ATOM 1334 C CA . ALA A 1 176 ? 16.956 -17.891 -11.282 1.00 46.03 176 ALA A CA 1
ATOM 1335 C C . ALA A 1 176 ? 16.368 -19.305 -11.017 1.00 46.03 176 ALA A C 1
ATOM 1337 O O . ALA A 1 176 ? 15.557 -19.450 -10.095 1.00 46.03 176 ALA A O 1
ATOM 1338 N N . PRO A 1 177 ? 16.736 -20.322 -11.825 1.00 46.41 177 PRO A N 1
ATOM 1339 C CA . PRO A 1 177 ? 16.271 -21.709 -11.696 1.00 46.41 177 PRO A CA 1
ATOM 1340 C C . PRO A 1 177 ? 16.793 -22.436 -10.450 1.00 46.41 177 PRO A C 1
ATOM 1342 O O . PRO A 1 177 ? 17.907 -22.107 -9.981 1.00 46.41 177 PRO A O 1
#

Organism: NCBI:txid300844